Protein AF-A0A7V0WEA0-F1 (afdb_monomer_lite)

Secondary structure (DSSP, 8-state):
-------HHHHHHHHHHHHHHHHHHHHHHT-S-HHHHHHSHHHHHHIIIII--

Structure (mmCIF, N/CA/C/O backbone):
data_AF-A0A7V0WEA0-F1
#
_entry.id   AF-A0A7V0WEA0-F1
#
loop_
_atom_site.group_PDB
_atom_site.id
_atom_site.type_symbol
_atom_site.label_atom_id
_atom_site.label_alt_id
_atom_site.label_comp_id
_atom_site.label_asym_id
_atom_site.label_entity_id
_atom_site.label_seq_id
_atom_site.pdbx_PDB_ins_code
_atom_site.Cartn_x
_atom_site.Cartn_y
_atom_site.Cartn_z
_atom_site.occupancy
_atom_site.B_iso_or_equiv
_atom_site.auth_seq_id
_atom_site.auth_comp_id
_atom_site.auth_asym_id
_atom_site.auth_atom_id
_atom_site.pdbx_PDB_model_num
ATOM 1 N N . MET A 1 1 ? -22.460 10.292 18.060 1.00 48.22 1 MET A N 1
ATOM 2 C CA . MET A 1 1 ? -21.709 9.562 17.015 1.00 48.22 1 MET A CA 1
ATOM 3 C C . MET A 1 1 ? -21.203 8.279 17.659 1.00 48.22 1 MET A C 1
ATOM 5 O O . MET A 1 1 ? -20.432 8.378 18.602 1.00 48.22 1 MET A O 1
ATOM 9 N N . SER A 1 2 ? -21.733 7.111 17.285 1.00 52.34 2 SER A N 1
ATOM 10 C CA . SER A 1 2 ? -21.309 5.839 17.892 1.00 52.34 2 SER A CA 1
ATOM 11 C C . SER A 1 2 ? -19.886 5.513 17.432 1.00 52.34 2 SER A C 1
ATOM 13 O O . SER A 1 2 ? -19.615 5.528 16.230 1.00 52.34 2 SER A O 1
ATOM 15 N N . LEU A 1 3 ? -18.965 5.280 18.369 1.00 57.50 3 LEU A N 1
ATOM 16 C CA . LEU A 1 3 ? -17.611 4.830 18.054 1.00 57.50 3 LEU A CA 1
ATOM 17 C C . LEU A 1 3 ? -17.709 3.384 17.552 1.00 57.50 3 LEU A C 1
ATOM 19 O O . LEU A 1 3 ? -17.914 2.466 18.341 1.00 57.50 3 LEU A O 1
ATOM 23 N N . LYS A 1 4 ? -17.597 3.175 16.232 1.00 64.50 4 LYS A N 1
ATOM 24 C CA . LYS A 1 4 ? -17.445 1.827 15.663 1.00 64.50 4 LYS A CA 1
ATOM 25 C C . LYS A 1 4 ? -16.186 1.194 16.273 1.00 64.50 4 LYS A C 1
ATOM 27 O O . LYS A 1 4 ? -15.089 1.727 16.083 1.00 64.50 4 LYS A O 1
ATOM 32 N N . SER A 1 5 ? -16.341 0.074 16.981 1.00 70.75 5 SER A N 1
ATOM 33 C CA . SER A 1 5 ? -15.220 -0.757 17.430 1.00 70.75 5 SER A CA 1
ATOM 34 C C . SER A 1 5 ? -14.440 -1.210 16.199 1.00 70.75 5 SER A C 1
ATOM 36 O O . SER A 1 5 ? -14.989 -1.889 15.331 1.00 70.75 5 SER A O 1
ATOM 38 N N . THR A 1 6 ? -13.193 -0.762 16.080 1.00 75.06 6 THR A N 1
ATOM 39 C CA . THR A 1 6 ? -12.348 -1.063 14.920 1.00 75.06 6 THR A CA 1
ATOM 40 C C . THR A 1 6 ? -11.439 -2.222 15.277 1.00 75.06 6 THR A C 1
ATOM 42 O O . THR A 1 6 ? -10.685 -2.121 16.240 1.00 75.06 6 THR A O 1
ATOM 45 N N . ASP A 1 7 ? -11.507 -3.300 14.502 1.00 88.56 7 ASP A N 1
ATOM 46 C CA . ASP A 1 7 ? -10.524 -4.377 14.568 1.00 88.56 7 ASP A CA 1
ATOM 47 C C . ASP A 1 7 ? -9.258 -3.926 13.826 1.00 88.56 7 ASP A C 1
ATOM 49 O O . ASP A 1 7 ? -9.158 -4.030 12.601 1.00 88.56 7 ASP A O 1
ATOM 53 N N . ILE A 1 8 ? -8.336 -3.319 14.574 1.00 92.69 8 ILE A N 1
ATOM 54 C CA . ILE A 1 8 ? -7.080 -2.782 14.041 1.00 92.69 8 ILE A CA 1
ATOM 55 C C . ILE A 1 8 ? -6.187 -3.903 13.503 1.00 92.69 8 ILE A C 1
ATOM 57 O O . ILE A 1 8 ? -5.564 -3.714 12.459 1.00 92.69 8 ILE A O 1
ATOM 61 N N . ASP A 1 9 ? -6.175 -5.071 14.145 1.00 94.94 9 ASP A N 1
ATOM 62 C CA . ASP A 1 9 ? -5.360 -6.209 13.713 1.00 94.94 9 ASP A CA 1
ATOM 63 C C . ASP A 1 9 ? -5.801 -6.697 12.327 1.00 94.94 9 ASP A C 1
ATOM 65 O O . ASP A 1 9 ? -4.970 -6.919 11.445 1.00 94.94 9 ASP A O 1
ATOM 69 N N . SER A 1 10 ? -7.113 -6.735 12.065 1.00 94.25 10 SER A N 1
ATOM 70 C CA . SER A 1 10 ? -7.638 -7.029 10.725 1.00 94.25 10 SER A CA 1
ATOM 71 C C . SER A 1 10 ? -7.178 -6.019 9.663 1.00 94.25 10 SER A C 1
ATOM 73 O O . SER A 1 10 ? -6.876 -6.400 8.527 1.00 94.25 10 SER A O 1
ATOM 75 N N . LEU A 1 11 ? -7.101 -4.726 10.004 1.00 95.06 11 LEU A N 1
ATOM 76 C CA . LEU A 1 11 ? -6.614 -3.696 9.078 1.00 95.06 11 LEU A CA 1
ATOM 77 C C . LEU A 1 11 ? -5.107 -3.831 8.816 1.00 95.06 11 LEU A C 1
ATOM 79 O O . LEU A 1 11 ? -4.674 -3.656 7.676 1.00 95.06 11 LEU A O 1
ATOM 83 N N . ILE A 1 12 ? -4.322 -4.187 9.836 1.00 96.44 12 ILE A N 1
ATOM 84 C CA . ILE A 1 12 ? -2.881 -4.446 9.711 1.00 96.44 12 ILE A CA 1
ATOM 85 C C . ILE A 1 12 ? -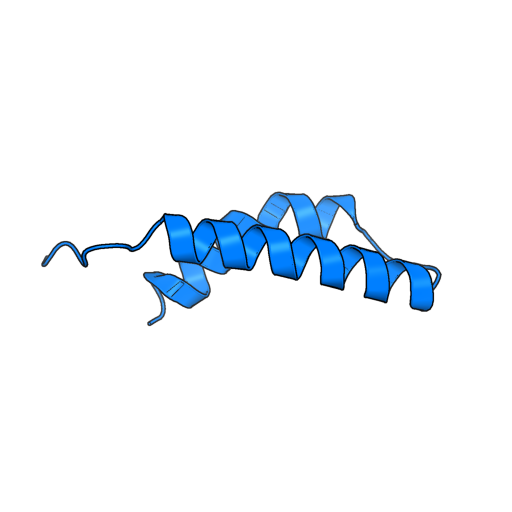2.630 -5.648 8.798 1.00 96.44 12 ILE A C 1
ATOM 87 O O . ILE A 1 12 ? -1.806 -5.557 7.885 1.00 96.44 12 ILE A O 1
ATOM 91 N N . G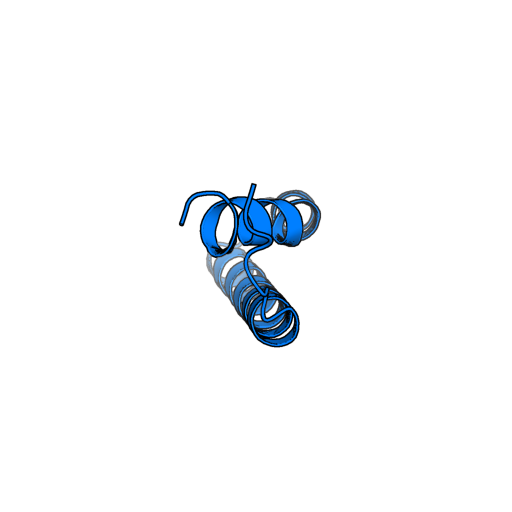LU A 1 13 ? -3.361 -6.749 8.977 1.00 97.50 13 GLU A N 1
ATOM 92 C CA . GLU A 1 13 ? -3.211 -7.934 8.125 1.00 9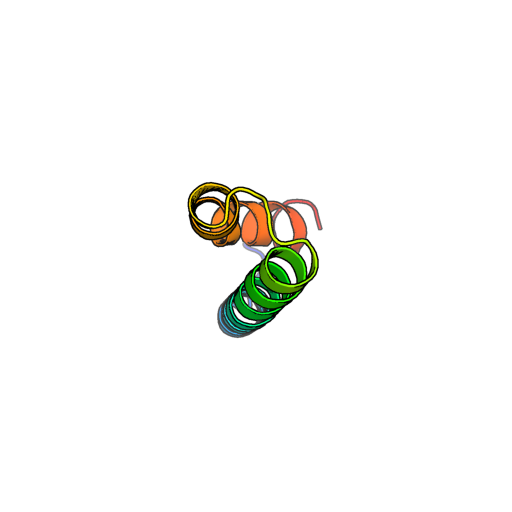7.50 13 GLU A CA 1
ATOM 93 C C . GLU A 1 13 ? -3.577 -7.644 6.665 1.00 97.50 13 GLU A C 1
ATOM 95 O O . GLU A 1 13 ? -2.850 -8.046 5.752 1.00 97.50 13 GLU A O 1
ATOM 100 N N . LYS A 1 14 ? -4.623 -6.843 6.417 1.00 96.62 14 LYS A N 1
ATOM 101 C CA . LYS A 1 14 ? -4.925 -6.342 5.064 1.00 96.62 14 LYS A CA 1
ATOM 102 C C . LYS A 1 14 ? -3.772 -5.539 4.481 1.00 96.62 14 LYS A C 1
ATOM 104 O O . LYS A 1 14 ? -3.410 -5.748 3.327 1.00 96.62 14 LYS A O 1
ATOM 109 N N . ALA A 1 15 ? -3.172 -4.652 5.269 1.00 97.88 15 ALA A N 1
ATOM 110 C CA . ALA A 1 15 ? -2.051 -3.849 4.810 1.00 97.88 15 ALA A CA 1
ATOM 111 C C . ALA A 1 15 ? -0.846 -4.728 4.458 1.00 97.88 15 ALA A C 1
ATOM 113 O O . ALA A 1 15 ? -0.230 -4.538 3.415 1.00 97.88 15 ALA A O 1
ATOM 114 N N . ARG A 1 16 ? -0.520 -5.733 5.277 1.00 98.25 16 ARG A N 1
ATOM 115 C CA . ARG A 1 16 ? 0.561 -6.693 4.988 1.00 98.25 16 ARG A CA 1
ATOM 116 C C . ARG A 1 16 ? 0.303 -7.473 3.701 1.00 98.25 16 ARG A C 1
ATOM 118 O O . ARG A 1 16 ? 1.222 -7.632 2.899 1.00 98.25 16 ARG A O 1
ATOM 125 N N . HIS A 1 17 ? -0.930 -7.927 3.501 1.00 98.38 17 HIS A N 1
ATOM 126 C CA . HIS A 1 17 ? -1.334 -8.644 2.299 1.00 98.38 17 HIS A CA 1
ATOM 127 C C . HIS A 1 17 ? -1.226 -7.765 1.044 1.00 98.38 17 HIS A C 1
ATOM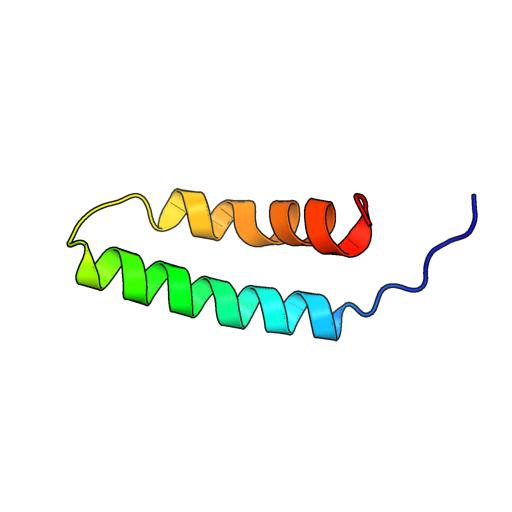 129 O O . HIS A 1 17 ? -0.507 -8.128 0.118 1.00 98.38 17 HIS A O 1
ATOM 135 N N . PHE A 1 18 ? -1.811 -6.564 1.050 1.00 98.38 18 PHE A N 1
ATOM 136 C CA . PHE A 1 18 ? -1.764 -5.664 -0.107 1.00 98.38 18 PHE A CA 1
ATOM 137 C C . PHE A 1 18 ? -0.353 -5.180 -0.438 1.00 98.38 18 PHE A C 1
ATOM 139 O O . PHE A 1 18 ? -0.026 -5.030 -1.609 1.00 98.38 18 PHE A O 1
ATOM 146 N N . ARG A 1 19 ? 0.529 -4.991 0.555 1.00 98.44 19 ARG A N 1
ATOM 147 C CA . ARG A 1 19 ? 1.946 -4.691 0.280 1.00 98.44 19 ARG A CA 1
ATOM 148 C C . ARG A 1 19 ? 2.607 -5.774 -0.560 1.00 98.44 19 ARG A C 1
ATOM 150 O O . ARG A 1 19 ? 3.360 -5.453 -1.474 1.00 98.44 19 ARG A O 1
ATOM 157 N N . ARG A 1 20 ? 2.341 -7.042 -0.237 1.00 98.50 20 ARG A N 1
ATOM 158 C CA . ARG A 1 20 ? 2.869 -8.178 -0.993 1.00 98.50 20 ARG A CA 1
ATOM 159 C C . ARG A 1 20 ? 2.314 -8.178 -2.414 1.00 98.50 20 ARG A C 1
ATOM 161 O O . ARG A 1 20 ? 3.110 -8.207 -3.343 1.00 98.50 20 ARG A O 1
ATOM 168 N N . GLU A 1 21 ? 0.999 -8.057 -2.571 1.00 98.44 21 GLU A N 1
ATOM 169 C CA . GLU A 1 21 ? 0.364 -8.050 -3.896 1.00 98.44 21 GLU A CA 1
ATOM 170 C C . GLU A 1 21 ? 0.860 -6.890 -4.766 1.00 98.44 21 GLU A C 1
ATOM 172 O O . GLU A 1 21 ? 1.173 -7.092 -5.934 1.00 98.44 21 GLU A O 1
ATOM 177 N N . ILE A 1 22 ? 1.001 -5.684 -4.204 1.00 98.31 22 ILE A N 1
ATOM 178 C CA . ILE A 1 22 ? 1.564 -4.527 -4.916 1.00 98.31 22 ILE A CA 1
ATOM 179 C C . ILE A 1 22 ? 2.967 -4.856 -5.430 1.00 98.31 22 ILE A C 1
ATOM 181 O O . ILE A 1 22 ? 3.263 -4.607 -6.594 1.00 98.31 22 ILE A O 1
ATOM 185 N N . LEU A 1 23 ? 3.835 -5.423 -4.591 1.00 98.25 23 LEU A N 1
ATOM 186 C CA . LEU A 1 23 ? 5.193 -5.772 -5.006 1.00 98.25 23 LEU A CA 1
ATOM 187 C C . LEU A 1 23 ? 5.209 -6.880 -6.066 1.00 98.25 23 LEU A C 1
ATOM 189 O O . LEU A 1 23 ? 5.968 -6.769 -7.026 1.00 98.25 23 LEU A O 1
ATOM 193 N N . GLU A 1 24 ? 4.379 -7.912 -5.923 1.00 98.56 24 GLU A N 1
ATOM 194 C CA . GLU A 1 24 ? 4.257 -9.009 -6.892 1.00 98.56 24 GLU A CA 1
ATOM 195 C C . GLU A 1 24 ? 3.763 -8.490 -8.252 1.00 98.56 24 GLU A C 1
ATOM 197 O O . GLU A 1 24 ? 4.437 -8.699 -9.260 1.00 98.56 24 GLU A O 1
ATOM 202 N N . MET A 1 25 ? 2.678 -7.708 -8.273 1.00 98.31 25 MET A N 1
ATOM 203 C CA . MET A 1 25 ? 2.123 -7.116 -9.497 1.00 98.31 25 MET A CA 1
ATOM 204 C C . MET A 1 25 ? 3.101 -6.157 -10.182 1.00 98.31 25 MET A C 1
ATOM 206 O O . MET A 1 25 ? 3.254 -6.195 -11.400 1.00 98.31 25 MET A O 1
ATOM 210 N N . LEU A 1 26 ? 3.782 -5.295 -9.420 1.00 97.69 26 LEU A N 1
ATOM 211 C CA . LEU A 1 26 ? 4.772 -4.367 -9.978 1.00 97.69 26 LEU A CA 1
ATOM 212 C C . LEU A 1 26 ? 6.000 -5.102 -10.526 1.00 97.69 26 LEU A C 1
ATOM 214 O O . LEU A 1 26 ? 6.566 -4.681 -11.535 1.00 97.69 26 LEU A O 1
ATOM 218 N N . THR A 1 27 ? 6.402 -6.198 -9.877 1.00 97.94 27 THR A N 1
ATOM 219 C CA . THR A 1 27 ? 7.495 -7.054 -10.353 1.00 97.94 27 THR A CA 1
ATOM 220 C C . THR A 1 27 ? 7.118 -7.716 -11.673 1.00 97.94 27 THR A C 1
ATOM 222 O O . THR A 1 27 ? 7.904 -7.668 -12.616 1.00 97.94 27 THR A O 1
ATOM 225 N N . GLU A 1 28 ? 5.912 -8.279 -11.769 1.00 98.31 28 GLU A N 1
ATOM 226 C CA . GLU A 1 28 ? 5.403 -8.896 -12.998 1.00 98.31 28 GLU A CA 1
ATOM 227 C C . GLU A 1 28 ? 5.249 -7.875 -14.135 1.00 98.31 28 GLU A C 1
ATOM 229 O O . GLU A 1 28 ? 5.628 -8.145 -15.273 1.00 98.31 28 GLU A O 1
ATOM 234 N N . ALA A 1 29 ? 4.772 -6.667 -13.825 1.00 98.06 29 ALA A N 1
ATOM 235 C CA . ALA A 1 29 ? 4.633 -5.584 -14.794 1.00 98.06 29 ALA A CA 1
ATOM 236 C C . ALA A 1 29 ? 5.974 -4.960 -15.229 1.00 98.06 29 ALA A C 1
ATOM 238 O O . ALA A 1 29 ? 6.010 -4.196 -16.199 1.00 98.06 29 ALA A O 1
ATOM 239 N N . GLY A 1 30 ? 7.065 -5.203 -14.492 1.00 97.50 30 GLY A N 1
ATOM 240 C CA . GLY A 1 30 ? 8.382 -4.600 -14.726 1.00 97.50 30 GLY A CA 1
ATOM 241 C C . GLY A 1 30 ? 8.413 -3.067 -14.619 1.00 97.50 30 GLY A C 1
ATOM 242 O O . GLY A 1 30 ? 9.373 -2.438 -15.062 1.00 97.50 30 GLY A O 1
ATOM 243 N N . SER A 1 31 ? 7.357 -2.444 -14.087 1.00 95.31 31 SER A N 1
ATOM 244 C CA . SER A 1 31 ? 7.185 -0.989 -14.051 1.00 95.31 31 SER A CA 1
ATOM 245 C C . SER A 1 31 ? 6.148 -0.549 -13.007 1.00 95.31 31 SER A C 1
ATOM 247 O O . SER A 1 31 ? 5.298 -1.330 -12.588 1.00 95.31 31 SER A O 1
ATOM 249 N N . GLY A 1 32 ? 6.216 0.723 -12.592 1.00 93.81 32 GLY A N 1
ATOM 250 C CA . GLY A 1 32 ? 5.240 1.383 -11.716 1.00 93.81 32 GLY A CA 1
ATOM 251 C C . GLY A 1 32 ? 5.874 2.127 -10.533 1.00 93.81 32 GLY A C 1
ATOM 252 O O . GLY A 1 32 ? 7.079 2.370 -10.517 1.00 93.81 32 GLY A O 1
ATOM 253 N N . HIS A 1 33 ? 5.053 2.527 -9.555 1.00 94.81 33 HIS A N 1
ATOM 254 C CA . HIS A 1 33 ? 5.451 3.422 -8.455 1.00 94.81 33 HIS A CA 1
ATOM 255 C C . HIS A 1 33 ? 5.254 2.767 -7.075 1.00 94.81 33 HIS A C 1
ATOM 257 O O . HIS A 1 33 ? 4.315 3.121 -6.359 1.00 94.81 33 HIS A O 1
ATOM 263 N N . PRO A 1 34 ? 6.146 1.849 -6.654 1.00 94.38 34 PRO A N 1
ATOM 264 C CA . PRO A 1 34 ? 6.006 1.145 -5.378 1.00 94.38 34 PRO A CA 1
ATOM 265 C C . PRO A 1 34 ? 5.957 2.106 -4.187 1.00 94.38 34 PRO A C 1
ATOM 267 O O . PRO A 1 34 ? 5.135 1.935 -3.294 1.00 94.38 34 PRO A O 1
ATOM 270 N N . GLY A 1 35 ? 6.784 3.158 -4.189 1.00 95.38 35 GLY A N 1
ATOM 271 C CA . GLY A 1 35 ? 6.814 4.134 -3.096 1.00 95.38 35 GLY A CA 1
ATOM 272 C C . GLY A 1 35 ? 5.472 4.838 -2.876 1.00 95.38 35 GLY A C 1
ATOM 273 O O . GLY A 1 35 ? 5.033 4.940 -1.735 1.00 95.38 35 GLY A O 1
ATOM 274 N N . GLY A 1 36 ? 4.800 5.258 -3.956 1.00 95.31 36 GLY A N 1
ATOM 275 C CA . GLY A 1 36 ? 3.493 5.918 -3.884 1.00 95.31 36 GLY A CA 1
ATOM 276 C C . GLY A 1 36 ? 2.448 5.007 -3.248 1.00 95.31 36 GLY A C 1
ATOM 277 O O . GLY A 1 36 ? 1.968 5.294 -2.151 1.00 95.31 36 GLY A O 1
ATOM 278 N N . SER A 1 37 ? 2.210 3.848 -3.867 1.00 95.62 37 SER A N 1
ATOM 279 C CA . SER A 1 37 ? 1.192 2.891 -3.421 1.00 95.62 37 SER A CA 1
ATOM 280 C C . SER A 1 37 ? 1.428 2.358 -2.004 1.00 95.62 37 SER A C 1
ATOM 282 O O . SER A 1 37 ? 0.474 2.136 -1.265 1.00 95.62 37 SER A O 1
ATOM 284 N N . LEU A 1 38 ? 2.686 2.165 -1.588 1.00 97.56 38 LEU A N 1
ATOM 285 C CA . LEU A 1 38 ? 3.006 1.698 -0.234 1.00 97.56 38 LEU A CA 1
ATOM 286 C C . LEU A 1 38 ? 2.878 2.801 0.828 1.00 97.56 38 LEU A C 1
ATOM 288 O O . LEU A 1 38 ? 2.635 2.477 1.990 1.00 97.56 38 LEU A O 1
ATOM 292 N N . SER A 1 39 ? 3.054 4.074 0.453 1.00 97.56 39 SER A N 1
ATOM 293 C CA . SER A 1 39 ? 2.998 5.213 1.385 1.00 97.56 39 SER A CA 1
ATOM 294 C C . SER A 1 39 ? 1.573 5.602 1.785 1.00 97.56 39 SER A C 1
ATOM 296 O O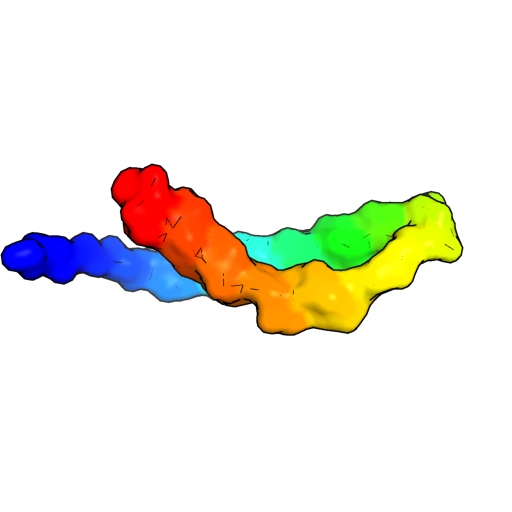 . SER A 1 39 ? 1.343 6.048 2.906 1.00 97.56 39 SER A O 1
ATOM 298 N N . GLU A 1 40 ? 0.610 5.405 0.885 1.00 97.69 40 GLU A N 1
ATOM 299 C CA . GLU A 1 40 ? -0.796 5.785 1.073 1.00 97.69 40 GLU A CA 1
ATOM 300 C C . GLU A 1 40 ? -1.693 4.631 1.554 1.00 97.69 40 GLU A C 1
ATOM 302 O O . GLU A 1 40 ? -2.867 4.835 1.875 1.00 97.69 40 GLU A O 1
ATOM 307 N N . LEU A 1 41 ? -1.145 3.415 1.634 1.00 97.81 41 LEU A N 1
ATOM 308 C CA . LEU A 1 41 ? -1.904 2.182 1.824 1.00 97.81 41 LEU A CA 1
ATOM 309 C C . LEU A 1 41 ? -2.774 2.180 3.091 1.00 97.81 41 LEU A C 1
ATOM 311 O O . LEU A 1 41 ? -3.955 1.845 3.017 1.00 97.81 41 LEU A O 1
ATOM 315 N N . GLU A 1 42 ? -2.240 2.578 4.249 1.00 97.00 42 GLU A N 1
ATOM 316 C CA . GLU A 1 42 ? -3.002 2.644 5.506 1.00 97.00 42 GLU A CA 1
ATOM 317 C C . GLU A 1 42 ? -4.180 3.619 5.431 1.00 97.00 42 GLU A C 1
ATOM 319 O O . GLU A 1 42 ? -5.256 3.328 5.958 1.00 97.00 42 GLU A O 1
ATOM 324 N N . VAL A 1 43 ? -3.995 4.765 4.767 1.00 97.19 43 VAL A N 1
ATOM 325 C CA . VAL A 1 43 ? -5.049 5.776 4.606 1.00 97.19 43 VAL A CA 1
ATOM 326 C C . VAL A 1 43 ? -6.175 5.211 3.750 1.00 97.19 43 VAL A C 1
ATOM 328 O O . VAL A 1 43 ? -7.344 5.304 4.132 1.00 97.19 43 VAL A O 1
ATOM 331 N N . LEU A 1 44 ? -5.833 4.564 2.633 1.00 97.44 44 LEU A N 1
ATOM 332 C CA . LEU A 1 44 ? -6.808 3.905 1.767 1.00 97.44 44 LEU A CA 1
ATOM 333 C C . LEU A 1 44 ? -7.524 2.762 2.496 1.00 97.44 44 LEU A C 1
ATOM 335 O O . LEU A 1 44 ? -8.748 2.663 2.425 1.00 97.44 44 LEU A O 1
ATOM 339 N N . ILE A 1 45 ? -6.807 1.942 3.266 1.00 96.69 45 ILE A N 1
ATOM 340 C CA . ILE A 1 45 ? -7.423 0.871 4.056 1.00 96.69 45 ILE A CA 1
ATOM 341 C C . ILE A 1 45 ? -8.403 1.445 5.082 1.00 96.69 45 ILE A C 1
ATOM 343 O O . ILE A 1 45 ? -9.534 0.969 5.177 1.00 96.69 45 ILE A O 1
ATOM 347 N N . ALA A 1 46 ? -8.021 2.485 5.823 1.00 94.50 46 ALA A N 1
ATOM 348 C CA . ALA A 1 46 ? -8.899 3.120 6.800 1.00 94.50 46 ALA A CA 1
ATOM 349 C C . ALA A 1 46 ? -10.134 3.763 6.142 1.00 94.50 46 ALA A C 1
ATOM 351 O O . ALA A 1 46 ? -11.248 3.661 6.665 1.00 94.50 46 ALA A O 1
ATOM 352 N N . LEU A 1 47 ? -9.969 4.391 4.977 1.00 95.69 47 LEU A N 1
ATOM 353 C CA . LEU A 1 47 ? -11.082 4.940 4.206 1.00 95.69 47 LEU A CA 1
ATOM 354 C C . LEU A 1 47 ? -12.053 3.834 3.789 1.00 95.69 47 LEU A C 1
ATOM 356 O O . LEU A 1 47 ? -13.212 3.864 4.197 1.00 95.69 47 LEU A O 1
ATOM 360 N N . TYR A 1 48 ? -11.583 2.826 3.057 1.00 94.94 48 TYR A N 1
ATOM 361 C CA . TYR A 1 48 ? -12.447 1.812 2.447 1.00 94.94 48 TYR A CA 1
ATOM 362 C C . TYR A 1 48 ? -12.976 0.769 3.433 1.00 94.94 48 TYR A C 1
ATOM 364 O O . TYR A 1 48 ? -14.108 0.314 3.294 1.00 94.94 48 TYR A O 1
ATOM 372 N N . TYR A 1 49 ? -12.188 0.373 4.434 1.00 91.94 49 TYR A N 1
ATOM 373 C CA . TYR A 1 49 ? -12.546 -0.728 5.334 1.00 91.94 49 TYR A CA 1
ATOM 374 C C . TYR A 1 49 ? -13.070 -0.284 6.696 1.00 91.94 49 TYR A C 1
ATOM 376 O O . TYR A 1 49 ? -13.564 -1.138 7.436 1.00 91.94 49 TYR A O 1
ATOM 384 N N . TYR A 1 50 ? -13.016 1.013 7.011 1.00 89.38 50 TYR A N 1
ATOM 385 C CA . TYR A 1 50 ? -13.541 1.552 8.264 1.00 89.38 50 TYR A CA 1
ATOM 386 C C . TYR A 1 50 ? -14.516 2.724 8.076 1.00 89.38 50 TYR A C 1
ATOM 388 O O . TYR A 1 50 ? -15.613 2.675 8.637 1.00 89.38 50 TYR A O 1
ATOM 396 N N . LYS A 1 51 ? -14.166 3.764 7.305 1.00 91.12 51 LYS A N 1
ATOM 397 C CA . LYS A 1 51 ? -15.005 4.975 7.185 1.00 91.12 51 LYS A CA 1
ATOM 398 C C . LYS A 1 51 ? -16.119 4.893 6.147 1.00 91.12 51 LYS A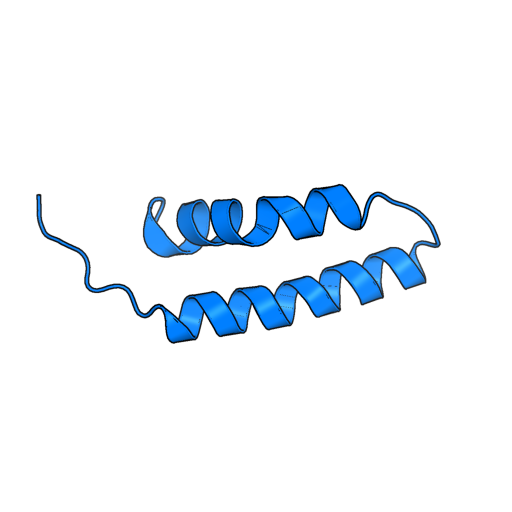 C 1
ATOM 400 O O . LYS A 1 51 ? -17.213 5.364 6.431 1.00 91.12 51 LYS A O 1
ATOM 405 N N . MET A 1 52 ? -15.846 4.328 4.976 1.00 92.62 52 MET A N 1
ATOM 406 C CA . MET A 1 52 ? -16.786 4.231 3.851 1.00 92.62 52 MET A CA 1
ATOM 407 C C . MET A 1 52 ? -17.653 2.963 3.898 1.00 92.62 52 MET A C 1
ATOM 409 O O . MET A 1 52 ? -18.499 2.774 3.029 1.00 92.62 52 MET A O 1
ATOM 413 N N . LYS A 1 53 ? -17.446 2.112 4.911 1.00 64.62 53 LYS A N 1
ATOM 414 C CA . LYS A 1 53 ? -18.322 0.984 5.247 1.00 64.62 53 LYS A CA 1
ATOM 415 C C . LYS A 1 53 ? -19.546 1.406 6.047 1.00 64.62 53 LYS A C 1
ATOM 417 O O . LYS A 1 53 ? -19.393 2.246 6.967 1.00 64.62 53 LYS A O 1
#

Foldseek 3Di:
DDDPDDPVVVLVVVLVVVLVVLVVVCVVVVDDDSPVCNVCVSVVSCVPVPVVD

Sequence (53 aa):
MSLKSTDIDSLIEKARHFRREILEMLTEAGSGHPGGSLSELEVLIALYYYKMK

pLDDT: mean 91.58, std 12.26, range [48.22, 98.56]

Radius of gyration: 13.25 Å; chains: 1; bounding box: 30×19×33 Å